Protein AF-A0A260Z816-F1 (afdb_monomer_lite)

Radius of gyration: 26.71 Å; chains: 1; bounding box: 46×86×54 Å

Organism: NCBI:txid1503980

Foldseek 3Di:
DDDPPPPPPVPPVPPPPPPPPPPPPPQDQALVNLQVQLVVCVVVVVVVSNVVSPVVSLVRLVVVVVLLVVLLVVLVVPQDQDDPPDDPVVNVVSVVSSVVSSQVSQCVVNPPCSDDPDVVVNVVSVD

Sequence (127 aa):
MMTNFFFLFLPFLLIIVPRGCSGQHEKRVTFEDYFQFGKNEYTAKNWPDCVAFMKRAIDDFKQYQDDTVSCRKKCDRRIKTASPSAPKIAKYHETSEIALCLLRCRKDMFGDHQTVRKMSTYHDLEE

Structure (mmCIF, N/CA/C/O backbone):
data_AF-A0A260Z816-F1
#
_entry.id   AF-A0A260Z816-F1
#
loop_
_atom_site.group_PDB
_atom_site.id
_atom_site.type_symbol
_atom_site.label_atom_id
_atom_site.label_alt_id
_atom_site.label_comp_id
_atom_site.label_asym_id
_atom_site.label_entity_id
_atom_site.label_seq_id
_atom_site.pdbx_PDB_ins_code
_atom_site.Cartn_x
_atom_site.Cartn_y
_atom_site.Cartn_z
_atom_site.occupancy
_atom_site.B_iso_or_equiv
_atom_site.auth_seq_id
_atom_site.auth_comp_id
_atom_site.auth_asym_id
_atom_site.auth_atom_id
_atom_site.pdbx_PDB_model_num
ATOM 1 N N . MET A 1 1 ? 24.668 -73.435 -8.975 1.00 45.03 1 MET A N 1
ATOM 2 C CA . MET A 1 1 ? 25.372 -72.310 -8.316 1.00 45.03 1 MET A CA 1
ATOM 3 C C . MET A 1 1 ? 25.662 -71.320 -9.441 1.00 45.03 1 MET A C 1
ATOM 5 O O . MET A 1 1 ? 26.372 -71.700 -10.349 1.00 45.03 1 MET A O 1
ATOM 9 N N . MET A 1 2 ? 24.966 -70.206 -9.643 1.00 44.81 2 MET A N 1
ATOM 10 C CA . MET A 1 2 ? 24.568 -69.125 -8.744 1.00 44.81 2 MET A CA 1
ATOM 11 C C . MET A 1 2 ? 23.192 -68.577 -9.148 1.00 44.81 2 MET A C 1
ATOM 13 O O . MET A 1 2 ? 22.843 -68.498 -10.321 1.00 44.81 2 MET A O 1
ATOM 17 N N . THR A 1 3 ? 22.423 -68.204 -8.139 1.00 48.31 3 THR A N 1
ATOM 18 C CA . THR A 1 3 ? 21.122 -67.542 -8.195 1.00 48.31 3 THR A CA 1
ATOM 19 C C . THR A 1 3 ? 21.222 -66.122 -8.765 1.00 48.31 3 THR A C 1
ATOM 21 O O . THR A 1 3 ? 21.903 -65.278 -8.186 1.00 48.31 3 THR A O 1
ATOM 24 N N . ASN A 1 4 ? 20.490 -65.826 -9.844 1.00 49.53 4 ASN A N 1
ATOM 25 C CA . ASN A 1 4 ? 20.255 -64.459 -10.325 1.00 49.53 4 ASN A CA 1
ATOM 26 C C . ASN A 1 4 ? 19.131 -63.811 -9.499 1.00 49.53 4 ASN A C 1
ATOM 28 O O . ASN 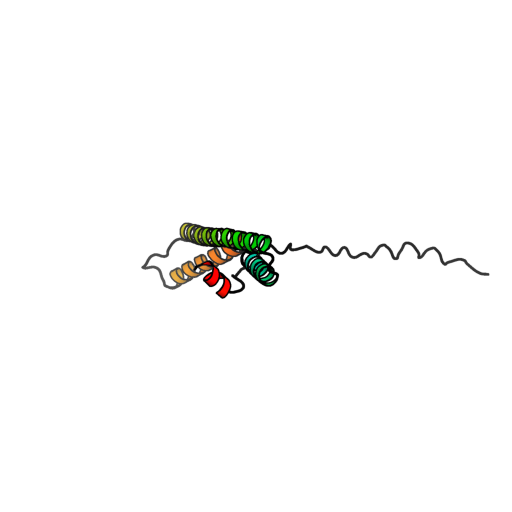A 1 4 ? 17.971 -63.790 -9.898 1.00 49.53 4 ASN A O 1
ATOM 32 N N . PHE A 1 5 ? 19.480 -63.312 -8.313 1.00 52.94 5 PHE A N 1
ATOM 33 C CA . PHE A 1 5 ? 18.558 -62.673 -7.363 1.00 52.94 5 PHE A CA 1
ATOM 34 C C . PHE A 1 5 ? 18.655 -61.133 -7.385 1.00 52.94 5 PHE A C 1
ATOM 36 O O . PHE A 1 5 ? 18.417 -60.482 -6.374 1.00 52.94 5 PHE A O 1
ATOM 43 N N . PHE A 1 6 ? 19.038 -60.530 -8.517 1.00 52.50 6 PHE A N 1
ATOM 44 C CA . PHE A 1 6 ? 19.425 -59.108 -8.562 1.00 52.50 6 PHE A CA 1
ATOM 45 C C . PHE A 1 6 ? 18.448 -58.147 -9.256 1.00 52.50 6 PHE A C 1
ATOM 47 O O . PHE A 1 6 ? 18.734 -56.957 -9.328 1.00 52.50 6 PHE A O 1
ATOM 54 N N . PHE A 1 7 ? 17.281 -58.603 -9.725 1.00 49.62 7 PHE A N 1
ATOM 55 C CA . PHE A 1 7 ? 16.348 -57.733 -10.467 1.00 49.62 7 PHE A CA 1
ATOM 56 C C . PHE A 1 7 ? 14.961 -57.550 -9.833 1.00 49.62 7 PHE A C 1
ATOM 58 O O . PHE A 1 7 ? 14.080 -56.971 -10.458 1.00 49.62 7 PHE A O 1
ATOM 65 N N . LEU A 1 8 ? 14.764 -57.953 -8.572 1.00 50.25 8 LEU A N 1
ATOM 66 C CA . LEU A 1 8 ? 13.527 -57.658 -7.824 1.00 50.25 8 LEU A CA 1
ATOM 67 C C . LEU A 1 8 ? 13.618 -56.419 -6.917 1.00 50.25 8 LEU A C 1
ATOM 69 O O . LEU A 1 8 ? 12.679 -56.127 -6.186 1.00 50.25 8 LEU A O 1
ATOM 73 N N . PHE A 1 9 ? 14.709 -55.652 -6.991 1.00 50.72 9 PHE A N 1
ATOM 74 C CA . PHE A 1 9 ? 14.886 -54.413 -6.219 1.00 50.72 9 PHE A CA 1
ATOM 75 C C . PHE A 1 9 ? 14.899 -53.140 -7.080 1.00 50.72 9 PHE A C 1
ATOM 77 O O . PHE A 1 9 ? 15.224 -52.068 -6.579 1.00 50.72 9 PHE A O 1
ATOM 84 N N . LEU A 1 10 ? 14.523 -53.222 -8.362 1.00 53.31 10 LEU A N 1
ATOM 85 C CA . LEU A 1 10 ? 14.487 -52.050 -9.245 1.00 53.31 10 LEU A CA 1
ATOM 86 C C . LEU A 1 10 ? 13.169 -51.236 -9.281 1.00 53.31 10 LEU A C 1
ATOM 88 O O . LEU A 1 10 ? 13.226 -50.132 -9.816 1.00 53.31 10 LEU A O 1
ATOM 92 N N . PRO A 1 11 ? 12.010 -51.649 -8.710 1.00 51.12 11 PRO A N 1
ATOM 93 C CA . PRO A 1 11 ? 10.842 -50.765 -8.661 1.00 51.12 11 PRO A CA 1
ATOM 94 C C . PRO A 1 11 ? 10.625 -50.098 -7.291 1.00 51.12 11 PRO A C 1
ATOM 96 O O . PRO A 1 11 ? 9.643 -49.384 -7.123 1.00 51.12 11 PRO A O 1
ATOM 99 N N . PHE A 1 12 ? 11.503 -50.305 -6.299 1.00 51.88 12 PHE A N 1
ATOM 100 C CA . PHE A 1 12 ? 11.279 -49.783 -4.939 1.00 51.88 12 PHE A CA 1
ATOM 101 C C . PHE A 1 12 ? 11.899 -48.397 -4.683 1.00 51.88 12 PHE A C 1
ATOM 103 O O . PHE A 1 12 ? 11.509 -47.705 -3.748 1.00 51.88 12 PHE A O 1
ATOM 110 N N . LEU A 1 13 ? 12.818 -47.945 -5.543 1.00 52.88 13 LEU A N 1
ATOM 111 C CA . LEU A 1 13 ? 13.489 -46.643 -5.410 1.00 52.88 13 LEU A CA 1
ATOM 112 C C . LEU A 1 13 ? 12.717 -45.460 -6.024 1.00 52.88 13 LEU A C 1
ATOM 114 O O . LEU A 1 13 ? 13.117 -44.318 -5.828 1.00 52.88 13 LEU A O 1
ATOM 118 N N . LEU A 1 14 ? 11.599 -45.698 -6.720 1.00 53.62 14 LEU A N 1
ATOM 119 C CA . LEU A 1 14 ? 10.801 -44.635 -7.355 1.00 53.62 14 LEU A CA 1
ATOM 120 C C . LEU A 1 14 ? 9.566 -44.192 -6.547 1.00 53.62 14 LEU A C 1
ATOM 122 O O . LEU A 1 14 ? 8.843 -43.306 -6.992 1.00 53.62 14 LEU A O 1
ATOM 126 N N . ILE A 1 15 ? 9.312 -44.763 -5.362 1.00 58.16 15 ILE A N 1
ATOM 127 C CA . ILE A 1 15 ? 8.080 -44.487 -4.589 1.00 58.16 15 ILE A CA 1
ATOM 128 C C . ILE A 1 15 ? 8.282 -43.420 -3.493 1.00 58.16 15 ILE A C 1
ATOM 130 O O . ILE A 1 15 ? 7.314 -42.920 -2.929 1.00 58.16 15 ILE A O 1
ATOM 134 N N . ILE A 1 16 ? 9.514 -42.970 -3.236 1.00 59.19 16 ILE A N 1
ATOM 135 C CA . ILE A 1 16 ? 9.790 -41.908 -2.253 1.00 59.19 16 ILE A CA 1
ATOM 136 C C . ILE A 1 16 ? 10.178 -40.616 -2.977 1.00 59.19 16 ILE A C 1
ATOM 138 O O . ILE A 1 16 ? 11.250 -40.058 -2.766 1.00 59.19 16 ILE A O 1
ATOM 142 N N . VAL A 1 17 ? 9.300 -40.117 -3.848 1.00 59.09 17 VAL A N 1
ATOM 143 C CA . VAL A 1 17 ? 9.277 -38.673 -4.097 1.00 59.09 17 VAL A CA 1
ATOM 144 C C . VAL A 1 17 ? 8.424 -38.103 -2.972 1.00 59.09 17 VAL A C 1
ATOM 146 O O . VAL A 1 17 ? 7.203 -38.293 -3.005 1.00 59.09 17 VAL A O 1
ATOM 149 N N . PRO A 1 18 ? 8.998 -37.453 -1.941 1.00 55.34 18 PRO A N 1
ATOM 150 C CA . PRO A 1 18 ? 8.166 -36.681 -1.047 1.00 55.34 18 PRO A CA 1
ATOM 151 C C . PRO A 1 18 ? 7.446 -35.669 -1.934 1.00 55.34 18 PRO A C 1
ATOM 153 O O . PRO A 1 18 ? 8.076 -34.827 -2.577 1.00 55.34 18 PRO A O 1
ATOM 156 N N . ARG A 1 19 ? 6.114 -35.771 -1.995 1.00 52.47 19 ARG A N 1
ATOM 157 C CA . ARG A 1 19 ? 5.262 -34.637 -2.337 1.00 52.47 19 ARG A CA 1
ATOM 158 C C . ARG A 1 19 ? 5.558 -33.580 -1.281 1.00 52.47 19 ARG A C 1
ATOM 160 O O . ARG A 1 19 ? 4.855 -33.462 -0.282 1.00 52.47 19 ARG A O 1
ATOM 167 N N . GLY A 1 20 ? 6.629 -32.824 -1.494 1.00 49.31 20 GLY A N 1
ATOM 168 C CA . GLY A 1 20 ? 6.706 -31.469 -1.013 1.00 49.31 20 GLY A CA 1
ATOM 169 C C . GLY A 1 20 ? 5.525 -30.772 -1.658 1.00 49.31 20 GLY A C 1
ATOM 170 O O . GLY A 1 20 ? 5.610 -30.320 -2.795 1.00 49.31 20 GLY A O 1
ATOM 171 N N . CYS A 1 21 ? 4.392 -30.744 -0.960 1.00 48.78 21 CYS A N 1
ATOM 172 C CA . CYS A 1 21 ? 3.434 -29.676 -1.141 1.00 48.78 21 CYS A CA 1
ATOM 173 C C . CYS A 1 21 ? 4.188 -28.402 -0.764 1.00 48.78 21 CYS A C 1
ATOM 175 O O . CYS A 1 21 ? 4.117 -27.934 0.369 1.00 48.78 21 CYS A O 1
ATOM 177 N N . SER A 1 22 ? 4.962 -27.860 -1.705 1.00 48.22 22 SER A N 1
ATOM 178 C CA . SER A 1 22 ? 5.264 -26.445 -1.709 1.00 48.22 22 SER A CA 1
ATOM 179 C C . SER A 1 22 ? 3.912 -25.775 -1.873 1.00 48.22 22 SER A C 1
ATOM 181 O O . SER A 1 22 ? 3.431 -25.582 -2.986 1.00 48.22 22 SER A O 1
ATOM 183 N N . GLY A 1 23 ? 3.261 -25.478 -0.748 1.00 47.22 23 GLY A N 1
ATOM 184 C CA . GLY A 1 23 ? 2.309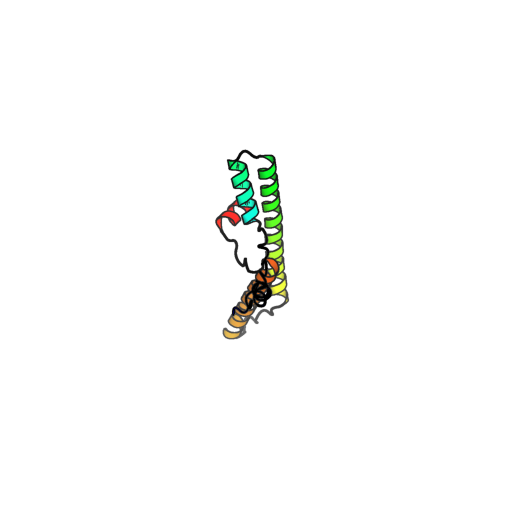 -24.390 -0.698 1.00 47.22 23 GLY A CA 1
ATOM 185 C C . GLY A 1 23 ? 3.093 -23.170 -1.143 1.00 47.22 23 GLY A C 1
ATOM 186 O O . GLY A 1 23 ? 3.814 -22.571 -0.349 1.00 47.22 23 GLY A O 1
ATOM 187 N N . GLN A 1 24 ? 3.056 -22.877 -2.441 1.00 45.25 24 GLN A N 1
ATOM 188 C CA . GLN A 1 24 ? 3.526 -21.610 -2.952 1.00 45.25 24 GLN A CA 1
ATOM 189 C C . GLN A 1 24 ? 2.574 -20.581 -2.353 1.00 45.25 24 GLN A C 1
ATOM 191 O O . GLN A 1 24 ? 1.504 -20.313 -2.888 1.00 45.25 24 GLN A O 1
ATOM 196 N N . HIS A 1 25 ? 2.938 -20.047 -1.188 1.00 46.69 25 HIS A N 1
ATOM 197 C CA . HIS A 1 25 ? 2.522 -18.708 -0.817 1.00 46.69 25 HIS A CA 1
ATOM 198 C C . HIS A 1 25 ? 3.100 -17.814 -1.911 1.00 46.69 25 HIS A C 1
ATOM 200 O O . HIS A 1 25 ? 4.258 -17.404 -1.847 1.00 46.69 25 HIS A O 1
ATOM 206 N N . GLU A 1 26 ? 2.333 -17.624 -2.983 1.00 56.41 26 GLU A N 1
ATOM 207 C CA . GLU A 1 26 ? 2.665 -16.692 -4.043 1.00 56.41 26 GLU A CA 1
ATOM 208 C C . GLU A 1 26 ? 2.804 -15.328 -3.372 1.00 56.41 26 GLU A C 1
ATOM 210 O O . GLU A 1 26 ? 1.839 -14.748 -2.864 1.00 56.41 26 GLU A O 1
ATOM 215 N N . LYS A 1 27 ? 4.051 -14.873 -3.243 1.00 66.75 27 LYS A N 1
ATOM 216 C CA . LYS A 1 27 ? 4.358 -13.593 -2.626 1.00 66.75 27 LYS A CA 1
ATOM 217 C C . LYS A 1 27 ? 3.719 -12.523 -3.504 1.00 66.75 27 LYS A C 1
ATOM 219 O O . LYS A 1 27 ? 4.221 -12.245 -4.590 1.00 66.75 27 LYS A O 1
ATOM 224 N N . ARG A 1 28 ? 2.617 -11.931 -3.038 1.00 75.62 28 ARG A N 1
ATOM 225 C CA . ARG A 1 28 ? 2.002 -10.791 -3.723 1.00 75.62 28 ARG A CA 1
ATOM 226 C C . ARG A 1 28 ? 3.020 -9.660 -3.829 1.00 75.62 28 ARG A C 1
ATOM 228 O O . ARG A 1 28 ? 3.653 -9.302 -2.836 1.00 75.62 28 ARG A O 1
ATOM 235 N N . VAL A 1 29 ? 3.146 -9.114 -5.032 1.00 85.81 29 VAL A N 1
ATOM 236 C CA . VAL A 1 29 ? 3.932 -7.909 -5.305 1.00 85.81 29 VAL A CA 1
ATOM 237 C C . VAL A 1 29 ? 3.211 -6.722 -4.671 1.00 85.81 29 VAL A C 1
ATOM 239 O O . VAL A 1 29 ? 2.016 -6.542 -4.901 1.00 85.81 29 VAL A O 1
ATOM 242 N N . THR A 1 30 ? 3.912 -5.948 -3.842 1.00 87.75 30 THR A N 1
ATOM 243 C CA . THR A 1 30 ? 3.353 -4.754 -3.187 1.00 87.75 30 THR A CA 1
ATOM 244 C C . THR A 1 30 ? 3.74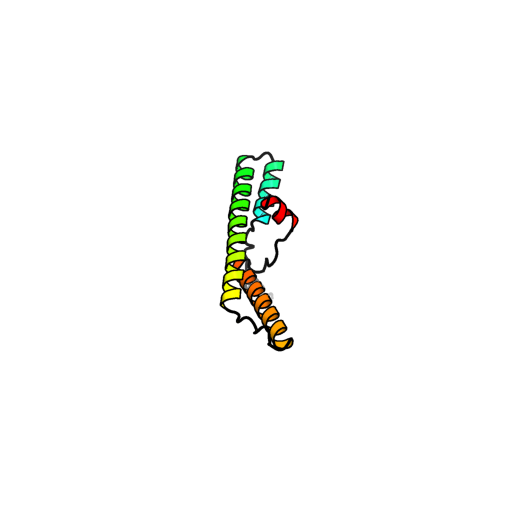7 -3.467 -3.916 1.00 87.75 30 THR A C 1
ATOM 246 O O . THR A 1 30 ? 4.634 -3.470 -4.773 1.00 87.75 30 THR A O 1
ATOM 249 N N . PHE A 1 31 ? 3.129 -2.337 -3.553 1.00 90.12 31 PHE A N 1
ATOM 250 C CA . PHE A 1 31 ? 3.513 -1.031 -4.098 1.00 90.12 31 PHE A CA 1
ATOM 251 C C . PHE A 1 31 ? 4.983 -0.690 -3.795 1.00 90.12 31 PHE A C 1
ATOM 253 O O . PHE A 1 31 ? 5.657 -0.101 -4.638 1.00 90.12 31 PHE A O 1
ATOM 260 N N . GLU A 1 32 ? 5.526 -1.113 -2.643 1.00 88.62 32 GLU A N 1
ATOM 261 C CA . GLU A 1 32 ? 6.951 -0.922 -2.345 1.00 88.62 32 GLU A CA 1
ATOM 262 C C . GLU A 1 32 ? 7.851 -1.754 -3.256 1.00 88.62 32 GLU A C 1
ATOM 264 O O . GLU A 1 32 ? 8.934 -1.292 -3.619 1.00 88.62 32 GLU A O 1
ATOM 269 N N . ASP A 1 33 ? 7.422 -2.966 -3.624 1.00 90.81 33 ASP A N 1
ATOM 270 C CA . ASP A 1 33 ? 8.160 -3.807 -4.565 1.00 90.81 33 ASP A CA 1
ATOM 271 C C . ASP A 1 33 ? 8.194 -3.123 -5.950 1.00 90.81 33 ASP A C 1
ATOM 273 O O . ASP A 1 33 ? 9.275 -2.958 -6.517 1.00 90.81 33 ASP A O 1
ATOM 277 N N . TYR A 1 34 ? 7.057 -2.605 -6.438 1.00 93.38 34 TYR A N 1
ATOM 278 C CA . TYR A 1 34 ? 7.004 -1.822 -7.683 1.00 93.38 34 TYR A CA 1
ATOM 279 C C . TYR A 1 34 ? 7.870 -0.560 -7.637 1.00 93.38 34 TYR A C 1
ATOM 281 O O . TYR A 1 34 ? 8.572 -0.260 -8.604 1.00 93.38 34 TYR A O 1
ATOM 289 N N . PHE A 1 35 ? 7.886 0.149 -6.508 1.00 93.31 35 PHE A N 1
ATOM 290 C CA . PHE A 1 35 ? 8.745 1.317 -6.337 1.00 93.31 35 PHE A CA 1
ATOM 291 C C . PHE A 1 35 ? 10.233 0.944 -6.427 1.00 93.31 35 PHE A C 1
ATOM 293 O O . PHE A 1 35 ? 11.009 1.633 -7.090 1.00 93.31 35 PHE A O 1
ATOM 300 N N . GLN A 1 36 ? 10.650 -0.178 -5.823 1.00 92.94 36 GLN A N 1
ATOM 301 C CA . GLN A 1 36 ? 12.030 -0.655 -5.976 1.00 92.94 36 GLN A CA 1
ATOM 302 C C . GLN A 1 36 ? 12.343 -1.078 -7.414 1.00 92.94 36 GLN A C 1
ATOM 304 O O . GLN A 1 36 ? 13.425 -0.758 -7.903 1.00 92.94 36 GLN A O 1
ATOM 309 N N . PHE A 1 37 ? 11.417 -1.746 -8.109 1.00 95.12 37 PHE A N 1
ATOM 310 C CA . PHE A 1 37 ? 11.608 -2.103 -9.519 1.00 95.12 37 PHE A CA 1
ATOM 311 C C . PHE A 1 37 ? 11.812 -0.854 -10.377 1.00 95.12 37 PHE A C 1
ATOM 313 O O . PHE A 1 37 ? 12.794 -0.778 -11.109 1.00 95.12 37 PHE A O 1
ATOM 320 N N . GLY A 1 38 ? 10.987 0.179 -10.191 1.00 95.81 38 GLY A N 1
ATOM 321 C CA . GLY A 1 38 ? 11.159 1.461 -10.874 1.00 95.81 38 GLY A CA 1
ATOM 322 C C . GLY A 1 38 ? 12.538 2.088 -10.636 1.00 95.81 38 GLY A C 1
ATOM 323 O O . GLY A 1 38 ? 13.181 2.539 -11.582 1.00 95.81 38 GLY A O 1
ATOM 324 N N . LYS A 1 39 ? 13.047 2.073 -9.395 1.00 95.38 39 LYS A N 1
ATOM 325 C CA . LYS A 1 39 ? 14.396 2.587 -9.073 1.00 95.38 39 LYS A CA 1
ATOM 326 C C . LYS A 1 39 ? 15.514 1.795 -9.756 1.00 95.38 39 LYS A C 1
ATOM 328 O O . LYS A 1 39 ? 16.520 2.376 -10.176 1.00 95.38 39 LYS A O 1
ATOM 333 N N . ASN A 1 40 ? 15.352 0.479 -9.857 1.00 96.81 40 ASN A N 1
ATOM 334 C CA . ASN A 1 40 ? 16.313 -0.380 -10.541 1.00 96.81 40 ASN A CA 1
ATOM 335 C C . ASN A 1 40 ? 16.340 -0.066 -12.041 1.00 96.81 40 ASN A C 1
ATOM 337 O O . ASN A 1 40 ? 17.418 0.159 -12.589 1.00 96.81 40 ASN A O 1
ATOM 341 N N . GLU A 1 41 ? 15.172 0.057 -12.676 1.00 97.75 41 GLU A N 1
ATOM 342 C CA . GLU A 1 41 ? 15.064 0.409 -14.097 1.00 97.75 41 GLU A CA 1
ATOM 343 C C . GLU A 1 41 ? 15.583 1.823 -14.392 1.00 97.75 41 GLU A C 1
ATOM 345 O O . GLU A 1 41 ? 16.255 2.038 -15.402 1.00 97.75 41 GLU A O 1
ATOM 350 N N . TYR A 1 42 ? 15.369 2.780 -13.480 1.00 95.81 42 TYR A N 1
ATOM 351 C CA . TYR A 1 42 ? 15.984 4.110 -13.558 1.00 95.81 42 TYR A CA 1
ATOM 352 C C . TYR A 1 42 ? 17.515 4.014 -13.613 1.00 95.81 42 TYR A C 1
ATOM 354 O O . TYR A 1 42 ? 18.161 4.626 -14.465 1.00 95.81 42 TYR A O 1
ATOM 362 N N . THR A 1 43 ? 18.102 3.195 -12.736 1.00 97.31 43 THR A N 1
ATOM 363 C CA . THR A 1 43 ? 19.555 2.966 -12.687 1.00 97.31 43 THR A CA 1
ATOM 364 C C . THR A 1 43 ? 20.055 2.257 -13.952 1.00 97.31 43 THR A C 1
ATOM 366 O O . THR A 1 43 ? 21.133 2.573 -14.455 1.00 97.31 43 THR A O 1
ATOM 369 N N . ALA A 1 44 ? 19.246 1.353 -14.510 1.00 97.88 44 ALA A N 1
ATOM 370 C CA . ALA A 1 44 ? 19.509 0.672 -15.776 1.00 97.88 44 ALA A CA 1
ATOM 371 C C . ALA A 1 44 ? 19.268 1.552 -17.019 1.00 97.88 44 ALA A C 1
ATOM 373 O O . ALA A 1 44 ? 19.563 1.120 -18.133 1.00 97.88 44 ALA A O 1
ATOM 374 N N . LYS A 1 45 ? 18.767 2.788 -16.851 1.00 97.38 45 LYS A N 1
ATOM 375 C CA . LYS A 1 45 ? 18.359 3.706 -17.934 1.00 97.38 45 LYS A CA 1
ATOM 376 C C . LYS A 1 45 ? 17.258 3.133 -18.834 1.00 97.38 45 LYS A C 1
ATOM 378 O O . LYS A 1 45 ? 17.108 3.548 -19.984 1.00 97.38 45 LYS A O 1
ATOM 383 N N . ASN A 1 46 ? 16.476 2.195 -18.311 1.00 97.94 46 ASN A N 1
ATOM 384 C CA . ASN A 1 46 ? 15.329 1.615 -18.989 1.00 97.94 46 ASN A CA 1
ATOM 385 C C . ASN A 1 46 ? 14.078 2.448 -18.678 1.00 97.94 46 ASN A C 1
ATOM 387 O O . ASN A 1 46 ? 13.289 2.155 -17.779 1.00 97.94 46 ASN A O 1
ATOM 391 N N . TRP A 1 47 ? 13.934 3.560 -19.398 1.00 96.88 47 TRP A N 1
ATOM 392 C CA . TRP A 1 47 ? 12.882 4.545 -19.136 1.00 96.88 47 TRP A CA 1
ATOM 393 C C . TRP A 1 47 ? 11.449 4.005 -19.271 1.00 96.88 47 TRP A C 1
ATOM 395 O O . TRP A 1 47 ? 10.634 4.345 -18.409 1.00 96.88 47 TRP A O 1
ATOM 405 N N . PRO A 1 48 ? 11.107 3.187 -20.291 1.00 98.12 48 PRO A N 1
ATOM 406 C CA . PRO A 1 48 ? 9.749 2.664 -20.440 1.00 98.12 48 PRO A CA 1
ATOM 407 C C . PRO A 1 48 ? 9.290 1.853 -19.224 1.00 98.12 48 PRO A C 1
ATOM 409 O O . PRO A 1 48 ? 8.229 2.141 -18.665 1.00 98.12 48 PRO A O 1
ATOM 412 N N . ASP A 1 49 ? 10.117 0.911 -18.765 1.00 97.19 49 ASP A N 1
ATOM 413 C CA . ASP A 1 49 ? 9.769 0.046 -17.635 1.00 97.19 49 ASP A CA 1
ATOM 414 C C . ASP A 1 49 ? 9.845 0.796 -16.305 1.00 97.19 49 ASP A C 1
ATOM 416 O O . ASP A 1 49 ? 8.986 0.609 -15.444 1.00 97.19 49 ASP A O 1
ATOM 420 N N . CYS A 1 50 ? 10.788 1.735 -16.159 1.00 97.19 50 CYS A N 1
ATOM 421 C CA . CYS A 1 50 ? 10.821 2.645 -15.015 1.00 97.19 50 CYS A CA 1
ATOM 422 C C . CYS A 1 50 ? 9.481 3.374 -14.851 1.00 97.19 50 CYS A C 1
ATOM 424 O O . CYS A 1 50 ? 8.885 3.350 -13.775 1.00 97.19 50 CYS A O 1
ATOM 426 N N . VAL A 1 51 ? 8.977 4.009 -15.915 1.00 97.50 51 VAL A N 1
ATOM 427 C CA . VAL A 1 51 ? 7.698 4.734 -15.866 1.00 97.50 51 VAL A CA 1
ATOM 428 C C . VAL A 1 51 ? 6.536 3.777 -15.604 1.00 97.50 51 VAL A C 1
ATOM 430 O O . VAL A 1 51 ? 5.636 4.121 -14.837 1.00 97.50 51 VAL A O 1
ATOM 433 N N . ALA A 1 52 ? 6.545 2.585 -16.204 1.00 97.69 52 ALA A N 1
ATOM 434 C CA . ALA A 1 52 ? 5.502 1.585 -15.992 1.00 97.69 52 ALA A CA 1
ATOM 435 C C . ALA A 1 52 ? 5.433 1.129 -14.525 1.00 97.69 52 ALA A C 1
ATOM 437 O O . ALA A 1 52 ? 4.360 1.175 -13.917 1.00 97.69 52 ALA A O 1
ATOM 438 N N . PHE A 1 53 ? 6.570 0.760 -13.929 1.00 97.25 53 PHE A N 1
ATOM 439 C CA . PHE A 1 53 ? 6.635 0.337 -12.532 1.00 97.25 53 PHE A CA 1
ATOM 440 C C . PHE A 1 53 ? 6.295 1.468 -11.563 1.00 97.25 53 PHE A C 1
ATOM 442 O O . PHE A 1 53 ? 5.539 1.243 -10.620 1.00 97.25 53 PHE A O 1
ATOM 449 N N . MET A 1 54 ? 6.775 2.690 -11.811 1.00 95.50 54 MET A N 1
ATOM 450 C CA . MET A 1 54 ? 6.454 3.833 -10.952 1.00 95.50 54 MET A CA 1
ATOM 451 C C . MET A 1 54 ? 4.963 4.182 -10.988 1.00 95.50 54 MET A C 1
ATOM 453 O O . MET A 1 54 ? 4.362 4.390 -9.938 1.00 95.50 54 MET A O 1
ATOM 457 N N . LYS A 1 55 ? 4.330 4.179 -12.170 1.00 96.50 55 LYS A N 1
ATOM 458 C CA . LYS A 1 55 ? 2.874 4.374 -12.278 1.00 96.50 55 LYS A CA 1
ATOM 459 C C . LYS A 1 55 ? 2.113 3.307 -11.503 1.00 96.50 55 LYS A C 1
ATOM 461 O O . LYS A 1 55 ? 1.216 3.636 -10.733 1.00 96.50 55 LYS A O 1
ATOM 466 N N . ARG A 1 56 ? 2.517 2.042 -11.651 1.00 95.31 56 ARG A N 1
ATOM 467 C CA . ARG A 1 56 ? 1.894 0.936 -10.922 1.00 95.31 56 ARG A CA 1
ATOM 468 C C . ARG A 1 56 ? 2.037 1.092 -9.407 1.00 95.31 56 ARG A C 1
ATOM 470 O O . ARG A 1 56 ? 1.062 0.871 -8.696 1.00 95.31 56 ARG A O 1
ATOM 477 N N . ALA A 1 57 ? 3.210 1.512 -8.929 1.00 93.62 57 ALA A N 1
ATOM 478 C CA . ALA A 1 57 ? 3.450 1.791 -7.514 1.00 93.62 57 ALA A CA 1
ATOM 479 C C . ALA A 1 57 ? 2.517 2.889 -6.980 1.00 93.62 57 ALA A C 1
ATOM 481 O O 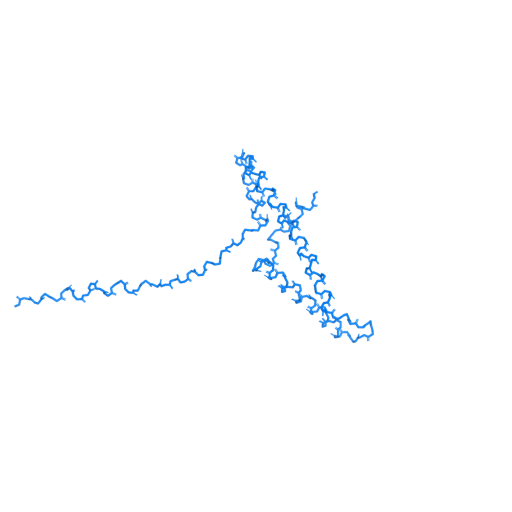. ALA A 1 57 ? 1.922 2.715 -5.921 1.00 93.62 57 ALA A O 1
ATOM 482 N N . ILE A 1 58 ? 2.344 3.986 -7.726 1.00 93.56 58 ILE A N 1
ATOM 483 C CA . ILE A 1 58 ? 1.445 5.090 -7.353 1.00 93.56 58 ILE A CA 1
ATOM 484 C C . ILE A 1 58 ? -0.014 4.621 -7.297 1.00 93.56 58 ILE A C 1
ATOM 486 O O . ILE A 1 58 ? -0.727 4.941 -6.347 1.00 93.56 58 ILE A O 1
ATOM 490 N N . ASP A 1 59 ? -0.468 3.865 -8.296 1.00 93.69 59 ASP A N 1
ATOM 491 C CA . ASP A 1 59 ? -1.850 3.377 -8.341 1.00 93.69 59 ASP A CA 1
ATOM 492 C C . ASP A 1 59 ? -2.148 2.422 -7.175 1.00 93.69 59 ASP A C 1
ATOM 494 O O . ASP A 1 59 ? -3.172 2.561 -6.503 1.00 93.69 59 ASP A O 1
ATOM 498 N N . ASP A 1 60 ? -1.228 1.501 -6.874 1.00 91.19 60 ASP A N 1
ATOM 499 C CA . ASP A 1 60 ? -1.377 0.598 -5.728 1.00 91.19 60 ASP A CA 1
ATOM 500 C C . ASP A 1 60 ? -1.275 1.325 -4.386 1.00 91.19 60 ASP A C 1
ATOM 502 O O . ASP A 1 60 ? -1.954 0.950 -3.430 1.00 91.19 60 ASP A O 1
ATOM 506 N N . PHE A 1 61 ? -0.478 2.390 -4.304 1.00 90.56 61 PHE A N 1
ATOM 507 C CA . PHE A 1 61 ? -0.403 3.221 -3.109 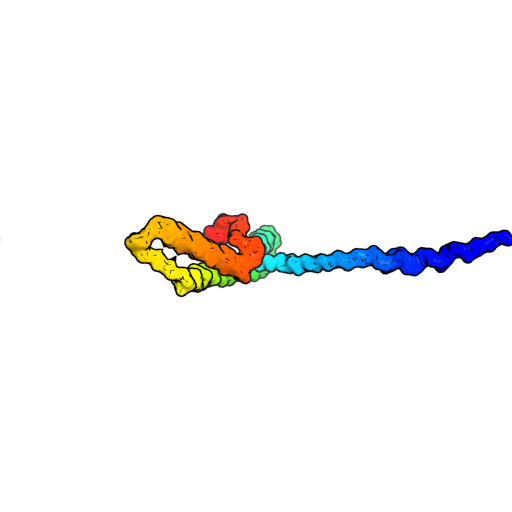1.00 90.56 61 PHE A CA 1
ATOM 508 C C . PHE A 1 61 ? -1.715 3.965 -2.832 1.00 90.56 61 PHE A C 1
ATOM 510 O O . PHE A 1 61 ? -2.189 3.979 -1.695 1.00 90.56 61 PHE A O 1
ATOM 517 N N . LYS A 1 62 ? -2.359 4.515 -3.868 1.00 91.06 62 LYS A N 1
ATOM 518 C CA . LYS A 1 62 ? -3.690 5.132 -3.738 1.00 91.06 62 LYS A CA 1
ATOM 519 C C . LYS A 1 62 ? -4.726 4.119 -3.267 1.00 91.06 62 LYS A C 1
ATOM 521 O O . LYS A 1 62 ? -5.461 4.389 -2.320 1.00 91.06 62 LYS A O 1
ATOM 526 N N . GLN A 1 63 ? -4.724 2.924 -3.860 1.00 89.00 63 GLN A N 1
ATOM 527 C CA . GLN A 1 63 ? -5.606 1.843 -3.424 1.00 89.00 63 GLN A CA 1
ATOM 528 C C . GLN A 1 63 ? -5.354 1.472 -1.953 1.00 89.00 63 GLN A C 1
ATOM 530 O O . GLN A 1 63 ? -6.298 1.337 -1.176 1.00 89.00 63 GLN A O 1
ATOM 535 N N . TYR A 1 64 ? -4.088 1.382 -1.537 1.00 87.12 64 TYR A N 1
ATOM 536 C CA . TYR A 1 64 ? -3.711 1.146 -0.141 1.00 87.12 64 TYR A CA 1
ATOM 537 C C . TYR A 1 64 ? -4.268 2.221 0.814 1.00 87.12 64 TYR A C 1
ATOM 539 O O . TYR A 1 64 ? -4.751 1.895 1.909 1.00 87.12 64 TYR A O 1
ATOM 547 N N . GLN A 1 65 ? -4.222 3.498 0.423 1.00 88.38 65 GLN A N 1
ATOM 548 C CA . GLN A 1 65 ? -4.786 4.597 1.212 1.00 88.38 65 GLN A CA 1
ATOM 549 C C . GLN A 1 65 ? -6.311 4.479 1.333 1.00 88.38 65 GLN A C 1
ATOM 551 O O . GLN A 1 65 ? -6.845 4.532 2.449 1.00 88.38 65 GLN A O 1
ATOM 556 N N . ASP A 1 66 ? -7.003 4.243 0.218 1.00 90.25 66 ASP A N 1
ATOM 557 C CA . ASP A 1 66 ? -8.458 4.063 0.184 1.00 90.25 66 ASP A CA 1
ATOM 558 C C . ASP A 1 66 ? -8.903 2.876 1.046 1.00 90.25 66 ASP A C 1
ATOM 560 O O . ASP A 1 66 ? -9.844 2.982 1.843 1.00 90.25 66 ASP A O 1
ATOM 564 N N . ASP A 1 67 ? -8.177 1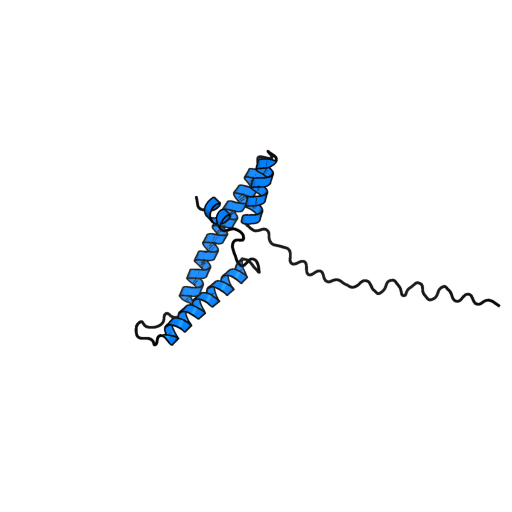.764 0.965 1.00 87.12 67 ASP A N 1
ATOM 565 C CA . ASP A 1 67 ? -8.427 0.566 1.761 1.00 87.12 67 ASP A CA 1
ATOM 566 C C . ASP A 1 67 ? -8.207 0.822 3.254 1.00 87.12 67 ASP A C 1
ATOM 568 O O . ASP A 1 67 ? -9.008 0.395 4.092 1.00 87.12 67 ASP A O 1
ATOM 572 N N . THR A 1 68 ? -7.175 1.592 3.607 1.00 86.94 68 THR A N 1
ATOM 573 C CA . THR A 1 68 ? -6.906 1.989 4.994 1.00 86.94 68 THR A CA 1
ATOM 574 C C . THR A 1 68 ? -8.043 2.844 5.561 1.00 86.94 68 THR A C 1
ATOM 576 O O . THR A 1 68 ? -8.506 2.604 6.683 1.00 86.94 68 THR A O 1
ATOM 579 N N . VAL A 1 69 ? -8.540 3.817 4.793 1.00 91.12 69 VAL A N 1
ATOM 580 C CA . VAL A 1 69 ? -9.691 4.648 5.182 1.00 91.12 69 VAL A CA 1
ATOM 581 C C . VAL A 1 69 ? -10.964 3.803 5.283 1.00 91.12 69 VAL A C 1
ATOM 583 O O . VAL A 1 69 ? -11.733 3.946 6.237 1.00 91.12 69 VAL A O 1
ATOM 586 N N . SER A 1 70 ? -11.177 2.891 4.335 1.00 91.50 70 SER A N 1
ATOM 587 C CA . SER A 1 70 ? -12.300 1.950 4.331 1.00 91.50 70 SER A CA 1
ATOM 588 C C . SER A 1 70 ? -12.287 1.053 5.571 1.00 91.50 70 SER A C 1
ATOM 590 O O . SER A 1 70 ? -13.322 0.891 6.224 1.00 91.50 70 SER A O 1
ATOM 592 N N . CYS A 1 71 ? -11.120 0.534 5.966 1.00 90.75 71 CYS A N 1
ATOM 593 C CA . CYS A 1 71 ? -10.952 -0.239 7.195 1.00 90.75 71 CYS A CA 1
ATOM 594 C C . CYS A 1 71 ? -11.343 0.564 8.439 1.00 90.75 71 CYS A C 1
ATOM 596 O O . CYS A 1 71 ? -12.118 0.064 9.254 1.00 90.75 71 CYS A O 1
ATOM 598 N N . ARG A 1 72 ? -10.873 1.813 8.566 1.00 90.94 72 ARG A N 1
ATOM 599 C CA . ARG A 1 72 ? -11.246 2.687 9.693 1.00 90.94 72 ARG A CA 1
ATOM 600 C C . ARG A 1 72 ? -12.759 2.876 9.769 1.00 90.94 72 ARG A C 1
ATOM 602 O O . ARG A 1 72 ? -13.363 2.504 10.768 1.00 90.94 72 ARG A O 1
ATOM 609 N N . LYS A 1 73 ? -13.393 3.281 8.662 1.00 92.19 73 LYS A N 1
ATOM 610 C CA . LYS A 1 73 ? -14.857 3.450 8.580 1.00 92.19 73 LYS A CA 1
ATOM 611 C C . LYS A 1 73 ? -15.625 2.175 8.953 1.00 92.19 73 LYS A C 1
ATOM 613 O O . LYS A 1 73 ? -16.650 2.241 9.630 1.00 92.19 73 LYS A O 1
ATOM 618 N N . LYS A 1 74 ? -15.155 1.003 8.509 1.00 91.19 74 LYS A N 1
ATOM 619 C CA . LYS A 1 74 ? -15.770 -0.294 8.845 1.00 91.19 74 LYS A CA 1
ATOM 620 C C . LYS A 1 74 ? -15.670 -0.600 10.340 1.00 91.19 74 LYS A C 1
ATOM 622 O O . LYS A 1 74 ? -16.647 -1.095 10.902 1.00 91.19 74 LYS A O 1
ATOM 627 N N . CYS A 1 75 ? -14.524 -0.331 10.962 1.00 91.81 75 CYS A N 1
ATOM 628 C CA . CYS A 1 75 ? -14.315 -0.564 12.389 1.00 91.81 75 CYS A CA 1
ATOM 629 C C . CYS A 1 75 ? -15.124 0.410 13.249 1.00 91.81 75 CYS A C 1
ATOM 631 O O . CYS A 1 75 ? -15.843 -0.043 14.140 1.00 91.81 75 CYS A O 1
ATOM 633 N N . ASP A 1 76 ? -15.122 1.697 12.900 1.00 89.25 76 ASP A N 1
ATOM 634 C CA . ASP A 1 76 ? -15.895 2.734 13.594 1.00 89.25 76 ASP A CA 1
ATOM 635 C C . ASP A 1 76 ? -17.402 2.438 13.565 1.00 89.25 76 ASP A C 1
ATOM 637 O O . ASP A 1 76 ? -18.109 2.655 14.542 1.00 89.25 76 ASP A O 1
ATOM 641 N N . ARG A 1 77 ? -17.915 1.870 12.461 1.00 87.94 77 ARG A N 1
ATOM 642 C CA . ARG A 1 77 ? -19.331 1.476 12.360 1.00 87.94 77 ARG A CA 1
ATOM 643 C C . ARG A 1 77 ? -19.684 0.257 13.216 1.00 87.94 77 ARG A C 1
ATOM 645 O O . ARG A 1 77 ? -20.843 0.087 13.589 1.00 87.94 77 ARG A O 1
ATOM 652 N N . ARG A 1 78 ? -18.737 -0.660 13.434 1.00 86.12 78 ARG A N 1
ATOM 653 C CA . ARG A 1 78 ? -18.995 -1.942 14.114 1.00 86.12 78 ARG A CA 1
ATOM 654 C C . ARG A 1 78 ? -18.881 -1.834 15.628 1.00 86.12 78 ARG A C 1
ATOM 656 O O . ARG A 1 78 ? -19.569 -2.575 16.327 1.00 86.12 78 ARG A O 1
ATOM 663 N N . ILE A 1 79 ? -18.021 -0.951 16.121 1.00 86.31 79 ILE A N 1
ATOM 664 C CA . ILE A 1 79 ? -17.688 -0.874 17.539 1.00 86.31 79 ILE A CA 1
ATOM 665 C C . ILE A 1 79 ? -18.469 0.267 18.169 1.00 86.31 79 ILE A C 1
ATOM 667 O O . ILE A 1 79 ? -18.450 1.399 17.699 1.00 86.31 79 ILE A O 1
ATOM 671 N N . LYS A 1 80 ? -19.198 -0.050 19.238 1.00 82.25 80 LYS A N 1
ATOM 672 C CA . LYS A 1 80 ? -19.956 0.948 19.988 1.00 82.25 80 LYS A CA 1
ATOM 673 C C . LYS A 1 80 ? -18.989 1.768 20.830 1.00 82.25 80 LYS A C 1
ATOM 675 O O . LYS A 1 80 ? -18.243 1.198 21.623 1.00 82.25 80 LYS A O 1
ATOM 680 N N . THR A 1 81 ? -19.063 3.084 20.692 1.00 79.69 81 THR A N 1
ATOM 681 C CA . THR A 1 81 ? -18.330 4.010 21.548 1.00 79.69 81 THR A CA 1
ATOM 682 C C . THR A 1 81 ? -18.827 3.905 22.985 1.00 79.69 81 THR A C 1
ATOM 684 O O . THR A 1 81 ? -20.037 3.880 23.245 1.00 79.69 81 THR A O 1
ATOM 687 N N . ALA A 1 82 ? -17.905 3.800 23.941 1.00 77.62 82 ALA A N 1
ATOM 688 C CA . ALA A 1 82 ? -18.270 3.789 25.344 1.00 77.62 82 ALA A CA 1
ATOM 689 C C . ALA A 1 82 ? -18.822 5.168 25.731 1.00 77.62 82 ALA A C 1
ATOM 691 O O . ALA A 1 82 ? -18.312 6.210 25.314 1.00 77.62 82 ALA A O 1
ATOM 692 N N . SER A 1 83 ? -19.862 5.183 26.570 1.00 79.38 83 SER A N 1
ATOM 693 C CA . SER A 1 83 ? -20.384 6.434 27.128 1.00 79.38 83 SER A CA 1
ATOM 694 C C . SER A 1 83 ? -19.253 7.233 27.801 1.00 79.38 83 SER A C 1
ATOM 696 O O . SER A 1 83 ? -18.386 6.634 28.448 1.00 79.38 83 SER A O 1
ATOM 698 N N . PRO A 1 84 ? -19.262 8.578 27.751 1.00 77.25 84 PRO A N 1
ATOM 699 C CA . PRO A 1 84 ? -18.287 9.401 28.466 1.00 77.25 84 PRO A CA 1
ATOM 700 C C . PRO A 1 84 ? -18.200 9.070 29.964 1.00 77.25 84 PRO A C 1
ATOM 702 O O . PRO A 1 84 ? -17.106 9.118 30.536 1.00 77.25 84 PRO A O 1
ATOM 705 N N . SER A 1 85 ? -19.333 8.672 30.559 1.00 84.25 85 SER A N 1
ATOM 706 C CA . SER A 1 85 ? -19.490 8.248 31.957 1.00 84.25 85 SER A CA 1
ATOM 707 C C . SER A 1 85 ? -19.139 6.778 32.224 1.00 84.25 85 SER A C 1
ATOM 709 O O . SER A 1 85 ? -19.221 6.330 33.366 1.00 84.25 85 SER A O 1
ATOM 711 N N . ALA A 1 86 ? -18.762 6.010 31.199 1.00 84.38 86 ALA A N 1
ATOM 712 C CA . ALA A 1 86 ? -18.439 4.600 31.355 1.00 84.38 86 ALA A CA 1
ATOM 713 C C . ALA A 1 86 ? -17.162 4.402 32.200 1.00 84.38 86 ALA A C 1
ATOM 715 O O . ALA A 1 86 ? -16.230 5.215 32.119 1.00 84.38 86 ALA A O 1
ATOM 716 N N . PRO A 1 87 ? -17.074 3.301 32.974 1.00 88.94 87 PRO A N 1
ATOM 717 C CA . PRO A 1 87 ? -15.868 2.942 33.714 1.00 88.94 87 PRO A CA 1
ATOM 718 C C . PRO A 1 87 ? -14.637 2.885 32.801 1.00 88.94 87 PRO A C 1
ATOM 720 O O . PRO A 1 87 ? -14.737 2.474 31.645 1.00 88.94 87 PRO A O 1
ATOM 723 N N . LYS A 1 88 ? -13.448 3.218 33.324 1.00 89.88 88 LYS A N 1
ATOM 724 C CA . LYS A 1 88 ? -12.188 3.189 32.547 1.00 89.88 88 LYS A CA 1
ATOM 725 C C . LYS A 1 88 ? -11.961 1.853 31.828 1.00 89.88 88 LYS A C 1
ATOM 727 O O . LYS A 1 88 ? -11.513 1.847 30.689 1.00 89.88 88 LYS A O 1
ATOM 732 N N . ILE A 1 89 ? -12.332 0.740 32.463 1.00 88.75 89 ILE A N 1
ATOM 733 C CA . ILE A 1 89 ? -12.230 -0.612 31.891 1.00 88.75 89 ILE A CA 1
ATOM 734 C C . ILE A 1 89 ? -13.030 -0.729 30.584 1.00 88.75 89 ILE A C 1
ATOM 736 O O . ILE A 1 89 ? -12.532 -1.300 29.620 1.00 88.75 89 ILE A O 1
ATOM 740 N N . ALA A 1 90 ? -14.222 -0.130 30.508 1.00 87.00 90 ALA A N 1
ATOM 741 C CA . ALA A 1 90 ? -15.035 -0.136 29.292 1.00 87.00 90 ALA A CA 1
ATOM 742 C C . ALA A 1 90 ? -14.381 0.667 28.151 1.00 87.00 90 ALA A C 1
ATOM 744 O O . ALA A 1 90 ? -14.439 0.245 27.001 1.00 87.00 90 ALA A O 1
ATOM 745 N N . LYS A 1 91 ? -13.694 1.775 28.467 1.00 87.00 91 LYS A N 1
ATOM 746 C CA . LYS A 1 91 ? -12.931 2.566 27.480 1.00 87.00 91 LYS A CA 1
ATOM 747 C C . LYS A 1 91 ? -11.693 1.823 26.966 1.00 87.00 91 LYS A C 1
ATOM 749 O O . LYS A 1 91 ? -11.363 1.904 25.783 1.00 87.00 91 LYS A O 1
ATOM 754 N N . TYR A 1 92 ? -11.012 1.072 27.836 1.00 89.69 92 TYR A N 1
ATOM 755 C CA . TYR A 1 92 ? -9.911 0.202 27.408 1.00 89.69 92 TYR A CA 1
ATOM 756 C C . TYR A 1 92 ? -10.416 -0.928 26.513 1.00 89.69 92 TYR A C 1
ATOM 758 O O . TYR A 1 92 ? -9.822 -1.171 25.468 1.00 89.69 92 TYR A O 1
ATOM 766 N N . HIS A 1 93 ? -11.540 -1.554 26.873 1.00 89.88 93 HIS A N 1
ATOM 767 C CA . HIS A 1 93 ? -12.173 -2.584 26.053 1.00 89.88 93 HIS A CA 1
ATOM 768 C C . HIS A 1 93 ? -12.531 -2.060 24.654 1.00 89.88 93 HIS A C 1
ATOM 770 O O . HIS A 1 93 ? -12.202 -2.699 23.661 1.00 89.88 93 HIS A O 1
ATOM 776 N N . GLU A 1 94 ? -13.136 -0.873 24.559 1.00 89.56 94 GLU A N 1
ATOM 777 C CA . GLU A 1 94 ? -13.403 -0.204 23.279 1.00 89.56 94 GLU A CA 1
ATOM 778 C C . GLU A 1 94 ? -12.124 -0.018 22.449 1.00 89.56 94 GLU A C 1
ATOM 780 O O . GLU A 1 94 ? -12.068 -0.431 21.292 1.00 89.56 94 GLU A O 1
ATOM 785 N N . THR A 1 95 ? -11.072 0.548 23.049 1.00 89.38 95 THR A N 1
ATOM 786 C CA . THR A 1 95 ? -9.788 0.765 22.361 1.00 89.38 95 THR A CA 1
ATOM 787 C C . THR A 1 95 ? -9.196 -0.548 21.841 1.00 89.38 95 THR A C 1
ATOM 789 O O . THR A 1 95 ? -8.714 -0.612 20.707 1.00 89.38 95 THR A O 1
ATOM 792 N N . SER A 1 96 ? -9.242 -1.609 22.650 1.00 91.88 96 SER A N 1
ATOM 793 C CA . SER A 1 96 ? -8.747 -2.934 22.274 1.00 91.88 96 SER A CA 1
ATOM 794 C C . SER A 1 96 ? -9.542 -3.546 21.120 1.00 91.88 96 SER A C 1
ATOM 796 O O . SER A 1 96 ? -8.937 -4.078 20.189 1.00 91.88 96 SER A O 1
ATOM 798 N N . GLU A 1 97 ? -10.870 -3.426 21.134 1.00 92.19 97 GLU A N 1
ATOM 799 C CA . GLU A 1 97 ? -11.733 -3.890 20.042 1.00 92.19 97 GLU A CA 1
ATOM 800 C C . GLU A 1 97 ? -11.432 -3.144 18.733 1.00 92.19 97 GLU A C 1
ATOM 802 O O . GLU A 1 97 ? -11.330 -3.770 17.673 1.00 92.19 97 GLU A O 1
ATOM 807 N N . ILE A 1 98 ? -11.215 -1.822 18.793 1.00 91.62 98 ILE A N 1
ATOM 808 C CA . ILE A 1 98 ? -10.872 -1.009 17.612 1.00 91.62 98 ILE A CA 1
ATOM 809 C C . ILE A 1 98 ? -9.526 -1.451 17.048 1.00 91.62 98 ILE A C 1
ATOM 811 O O . ILE A 1 98 ? -9.415 -1.721 15.848 1.00 91.62 98 ILE A O 1
ATOM 815 N N . ALA A 1 99 ? -8.514 -1.587 17.907 1.00 91.19 99 ALA A N 1
ATOM 816 C CA . ALA A 1 99 ? -7.193 -2.048 17.500 1.00 91.19 99 ALA A CA 1
ATOM 817 C C . ALA A 1 99 ? -7.257 -3.437 16.844 1.00 91.19 99 ALA A C 1
ATOM 819 O O . ALA A 1 99 ? -6.693 -3.644 15.768 1.00 91.19 99 ALA A O 1
ATOM 820 N N . LEU A 1 100 ? -7.996 -4.374 17.442 1.00 92.50 100 LEU A N 1
ATOM 821 C CA . LEU A 1 100 ? -8.152 -5.727 16.916 1.00 92.50 100 LEU A CA 1
ATOM 822 C C . LEU A 1 100 ? -8.885 -5.746 15.568 1.00 92.50 100 LEU A C 1
ATOM 824 O O . LEU A 1 100 ? -8.496 -6.490 14.665 1.00 92.50 100 LEU A O 1
ATOM 828 N N . CYS A 1 101 ? -9.914 -4.911 15.407 1.00 93.00 101 CYS A N 1
ATOM 829 C CA . CYS A 1 101 ? -10.619 -4.757 14.139 1.00 93.00 101 CYS A CA 1
ATOM 830 C C . CYS A 1 101 ? -9.686 -4.254 13.030 1.00 93.00 101 CYS A C 1
ATOM 832 O O . CYS A 1 101 ? -9.646 -4.842 11.947 1.00 93.00 101 CYS A O 1
ATOM 834 N N . LEU A 1 102 ? -8.892 -3.217 13.308 1.00 90.06 102 LEU A N 1
ATOM 835 C CA . LEU A 1 102 ? -7.944 -2.658 12.342 1.00 90.06 102 LEU A CA 1
ATOM 836 C C . LEU A 1 102 ? -6.861 -3.671 11.951 1.00 90.06 102 LEU A C 1
ATOM 838 O O . LEU A 1 102 ? -6.536 -3.786 10.769 1.00 90.06 102 LEU A O 1
ATOM 842 N N . LEU A 1 103 ? -6.335 -4.434 12.916 1.00 88.50 103 LEU A N 1
ATOM 843 C CA . LEU A 1 103 ? -5.337 -5.479 12.662 1.00 88.50 103 LEU A CA 1
ATOM 844 C C . LEU A 1 103 ? -5.878 -6.581 11.746 1.00 88.50 103 LEU A C 1
ATOM 846 O O . LEU A 1 103 ? -5.194 -6.992 10.808 1.00 88.50 103 LEU A O 1
ATOM 850 N N . ARG A 1 104 ? -7.112 -7.038 11.992 1.00 89.69 104 ARG A N 1
ATOM 851 C CA . ARG A 1 104 ? -7.782 -8.038 11.147 1.00 89.69 104 ARG A CA 1
ATOM 852 C C . ARG A 1 104 ? -8.050 -7.495 9.749 1.00 89.69 104 ARG A C 1
ATOM 854 O O . ARG A 1 104 ? -7.650 -8.123 8.780 1.00 89.69 104 ARG A O 1
ATOM 861 N N . CYS A 1 105 ? -8.619 -6.293 9.652 1.00 89.25 105 CYS A N 1
ATOM 862 C CA . CYS A 1 105 ? -8.917 -5.668 8.365 1.00 89.25 105 CYS A CA 1
ATOM 863 C C . CYS A 1 105 ? -7.653 -5.507 7.511 1.00 89.25 105 CYS A C 1
ATOM 865 O O . CYS A 1 105 ? -7.650 -5.830 6.330 1.00 89.25 105 CYS A O 1
ATOM 867 N N . ARG A 1 106 ? -6.540 -5.094 8.124 1.00 83.25 106 ARG A N 1
ATOM 868 C CA . ARG A 1 106 ? -5.254 -4.992 7.433 1.00 83.25 106 ARG A CA 1
ATOM 869 C C . ARG A 1 106 ? -4.739 -6.351 6.950 1.00 83.25 106 ARG A C 1
ATOM 871 O O . ARG A 1 106 ? -4.247 -6.442 5.829 1.00 83.25 106 ARG A O 1
ATOM 878 N N . LYS A 1 107 ? -4.854 -7.396 7.776 1.00 84.25 107 LYS A N 1
ATOM 879 C CA . LYS A 1 107 ? -4.454 -8.762 7.402 1.00 84.25 107 LYS A CA 1
ATOM 880 C C . LYS A 1 107 ? -5.283 -9.288 6.227 1.00 84.25 107 LYS A C 1
ATOM 882 O O . LYS A 1 107 ? -4.722 -9.917 5.340 1.00 84.25 107 LYS A O 1
ATOM 887 N N . ASP A 1 108 ? -6.580 -8.998 6.188 1.00 80.81 108 ASP A N 1
ATOM 888 C CA . ASP A 1 108 ? -7.448 -9.425 5.086 1.00 80.81 108 ASP A CA 1
ATOM 889 C C . ASP A 1 108 ? -7.069 -8.745 3.759 1.00 80.81 108 ASP A C 1
ATOM 891 O O . ASP A 1 108 ? -7.128 -9.372 2.703 1.00 80.81 108 ASP A O 1
ATOM 895 N N . MET A 1 109 ? -6.637 -7.480 3.808 1.00 72.88 109 MET A N 1
ATOM 896 C CA . MET A 1 109 ? -6.277 -6.708 2.612 1.00 72.88 109 MET A CA 1
ATOM 897 C C . MET A 1 109 ? -4.863 -7.009 2.098 1.00 72.88 109 MET A C 1
ATOM 899 O O . MET A 1 109 ? -4.658 -7.119 0.890 1.00 72.88 109 MET A O 1
ATOM 903 N N . PHE A 1 110 ? -3.885 -7.165 2.996 1.00 73.12 110 PHE A N 1
ATOM 904 C CA . PHE A 1 110 ? -2.461 -7.255 2.630 1.00 73.12 110 PHE A CA 1
ATOM 905 C C . PHE A 1 110 ? -1.818 -8.612 2.959 1.00 73.12 110 PHE A C 1
ATOM 907 O O . PHE A 1 110 ? -0.625 -8.821 2.730 1.00 73.12 110 PHE A O 1
ATOM 914 N N . GLY A 1 111 ? -2.595 -9.561 3.484 1.00 73.88 111 GLY A N 1
ATOM 915 C CA . GLY A 1 111 ? -2.094 -10.852 3.943 1.00 73.88 111 GLY A CA 1
ATOM 916 C C . GLY A 1 111 ? -1.146 -10.707 5.135 1.00 73.88 111 GLY A C 1
ATOM 917 O O . GLY A 1 111 ? -1.343 -9.880 6.028 1.00 73.88 111 GLY A O 1
ATOM 918 N N . ASP A 1 112 ? -0.086 -11.513 5.149 1.00 66.94 112 ASP A N 1
ATOM 919 C CA . ASP A 1 112 ? 0.938 -11.462 6.202 1.00 66.94 112 ASP A CA 1
ATOM 920 C C . ASP A 1 112 ? 1.919 -10.286 6.043 1.00 66.94 112 ASP A C 1
ATOM 922 O O . ASP A 1 112 ? 2.730 -10.025 6.933 1.00 66.94 112 ASP A O 1
ATOM 926 N N . HIS A 1 113 ? 1.820 -9.509 4.959 1.00 62.53 113 HIS A N 1
ATOM 927 C CA . HIS A 1 113 ? 2.510 -8.226 4.824 1.00 62.53 113 HIS A CA 1
ATOM 928 C C . HIS A 1 113 ? 1.739 -7.140 5.596 1.00 62.53 113 HIS A C 1
ATOM 930 O O . HIS A 1 113 ? 1.113 -6.249 5.038 1.00 62.53 113 HIS A O 1
ATOM 936 N N . GLN A 1 114 ? 1.771 -7.243 6.927 1.00 56.38 114 GLN A N 1
ATOM 937 C CA . GLN A 1 114 ? 0.993 -6.420 7.865 1.00 56.38 114 GLN A CA 1
ATOM 938 C C . GLN A 1 114 ? 1.461 -4.964 8.013 1.00 56.38 114 GLN A C 1
ATOM 940 O O . GLN A 1 114 ? 0.822 -4.178 8.722 1.00 56.38 114 GLN A O 1
ATOM 945 N N . THR A 1 115 ? 2.573 -4.587 7.395 1.00 61.38 115 THR A N 1
ATOM 946 C CA . THR A 1 115 ? 3.182 -3.270 7.575 1.00 61.38 115 THR A CA 1
ATOM 947 C C . THR A 1 115 ? 3.876 -2.833 6.303 1.00 61.38 115 THR A C 1
ATOM 949 O O . THR A 1 115 ? 4.554 -3.649 5.673 1.00 61.38 115 THR A O 1
ATOM 952 N N . VAL A 1 116 ? 3.785 -1.534 6.005 1.00 63.06 116 VAL A N 1
ATOM 953 C CA . VAL A 1 116 ? 4.688 -0.879 5.058 1.00 63.06 116 VAL A CA 1
ATOM 954 C C . VAL A 1 116 ? 6.117 -1.285 5.420 1.00 63.06 116 VAL A C 1
ATOM 956 O O . VAL A 1 116 ? 6.550 -1.037 6.549 1.00 63.06 116 VAL A O 1
ATOM 959 N N . ARG A 1 117 ? 6.844 -1.960 4.517 1.00 67.00 117 ARG A N 1
ATOM 960 C CA . ARG A 1 117 ? 8.177 -2.507 4.868 1.00 67.00 117 ARG A CA 1
ATOM 961 C C . ARG A 1 117 ? 9.174 -1.403 5.202 1.00 67.00 117 ARG A C 1
ATOM 963 O O . ARG A 1 117 ? 10.080 -1.617 6.003 1.00 67.00 117 ARG A O 1
ATOM 970 N N . LYS A 1 118 ? 9.030 -0.243 4.558 1.00 67.88 118 LYS A N 1
ATOM 971 C CA . LYS A 1 118 ? 9.874 0.934 4.765 1.00 67.88 118 LYS A CA 1
ATOM 972 C C . LYS A 1 118 ? 9.014 2.186 4.804 1.00 67.88 118 LYS A C 1
ATOM 974 O O . LYS A 1 118 ? 8.489 2.597 3.776 1.00 67.88 118 LYS A O 1
ATOM 979 N N . MET A 1 119 ? 8.936 2.816 5.975 1.00 67.25 119 MET A N 1
ATOM 980 C CA . MET A 1 119 ? 8.215 4.081 6.157 1.00 67.25 119 MET A CA 1
ATOM 981 C C . MET A 1 119 ? 8.703 5.174 5.192 1.00 67.25 119 MET A C 1
ATOM 983 O O . MET A 1 119 ? 7.905 5.972 4.726 1.00 67.25 119 MET A O 1
ATOM 987 N N . SER A 1 120 ? 9.988 5.167 4.818 1.00 68.62 120 SER A N 1
ATOM 988 C CA . SER A 1 120 ? 10.528 6.109 3.829 1.00 68.62 120 SER A CA 1
ATOM 989 C C . SER A 1 120 ? 9.791 6.041 2.488 1.00 68.62 120 SER A C 1
ATOM 991 O O . SER A 1 120 ? 9.476 7.072 1.924 1.00 68.62 120 SER A O 1
ATOM 993 N N . THR A 1 121 ? 9.434 4.840 2.018 1.00 74.31 121 THR A N 1
ATOM 994 C CA . THR A 1 121 ? 8.705 4.667 0.751 1.00 74.31 121 THR A CA 1
ATOM 995 C C . THR A 1 121 ? 7.279 5.210 0.819 1.00 74.31 121 THR A C 1
ATOM 997 O O . THR A 1 121 ? 6.738 5.599 -0.205 1.00 74.31 121 THR A O 1
ATOM 1000 N N . TYR A 1 122 ? 6.672 5.254 2.007 1.00 74.81 122 TYR A N 1
ATOM 1001 C CA . TYR A 1 122 ? 5.375 5.902 2.192 1.00 74.81 122 TYR A CA 1
ATOM 1002 C C . TYR A 1 122 ? 5.497 7.419 2.003 1.00 74.81 122 TYR A C 1
ATOM 1004 O O . TYR A 1 122 ? 4.721 7.994 1.251 1.00 74.81 122 TYR A O 1
ATOM 1012 N N . HIS A 1 123 ? 6.495 8.045 2.634 1.00 76.31 123 HIS A N 1
ATOM 1013 C CA . HIS A 1 123 ? 6.736 9.485 2.503 1.00 76.31 123 HIS A CA 1
ATOM 1014 C C . HIS A 1 123 ? 7.120 9.881 1.074 1.00 76.31 123 HIS A C 1
ATOM 1016 O O . HIS A 1 123 ? 6.553 10.828 0.546 1.00 76.31 123 HIS A O 1
ATOM 1022 N N . ASP A 1 124 ? 7.979 9.096 0.416 1.00 76.69 124 ASP A N 1
ATOM 1023 C CA . ASP A 1 124 ? 8.384 9.327 -0.980 1.00 76.69 124 ASP A CA 1
ATOM 1024 C C . ASP A 1 124 ? 7.197 9.311 -1.972 1.00 76.69 124 ASP A C 1
ATOM 1026 O O . ASP A 1 124 ? 7.321 9.827 -3.079 1.00 76.69 124 ASP A O 1
ATOM 1030 N N . LEU A 1 125 ? 6.077 8.664 -1.619 1.00 77.31 125 LEU A N 1
ATOM 1031 C CA . LEU A 1 125 ? 4.867 8.571 -2.451 1.00 77.31 125 LEU A CA 1
ATOM 1032 C C . LEU A 1 125 ? 3.744 9.524 -2.010 1.00 77.31 125 LEU A C 1
ATOM 1034 O O . LEU A 1 125 ? 2.741 9.642 -2.715 1.00 77.31 125 LEU A O 1
ATOM 1038 N N . GLU A 1 126 ? 3.866 10.140 -0.833 1.00 74.81 126 GLU A N 1
ATOM 1039 C CA . GLU A 1 126 ? 2.885 11.081 -0.278 1.00 74.81 126 GLU A CA 1
ATOM 1040 C C . GLU A 1 126 ? 3.161 12.535 -0.704 1.00 74.81 126 GLU A C 1
ATOM 1042 O O . GLU A 1 126 ? 2.221 13.330 -0.751 1.00 74.81 126 GLU A O 1
ATOM 1047 N N . GLU A 1 127 ? 4.419 12.860 -1.026 1.00 59.00 127 GLU A N 1
ATOM 1048 C CA . GLU A 1 127 ? 4.872 14.150 -1.583 1.00 59.00 127 GLU A CA 1
ATOM 1049 C C . GLU A 1 127 ? 4.572 14.301 -3.087 1.00 59.00 127 GLU A C 1
ATOM 1051 O O . GLU A 1 127 ? 4.162 15.419 -3.484 1.00 59.00 127 GLU A O 1
#

Secondary structure (DSSP, 8-state):
------SSSSSSTTS------------PPPHHHHHHHHHHHHHTT-HHHHHHHHHHHHHHHHHHHHHHHHHHHHHHHHSPPPPTTS-HHHHHHHHHHHHHHHHHHHHHHHTT--S-S-HHHHHHHH-

InterPro domains:
  IPR052284 Collagen-modifying leprecan protein [PTHR13986] (6-127)

pLDDT: mean 79.08, std 16.84, range [44.81, 98.12]